Protein AF-A0A7D5E2F8-F1 (afdb_monomer_lite)

Foldseek 3Di:
DDDDD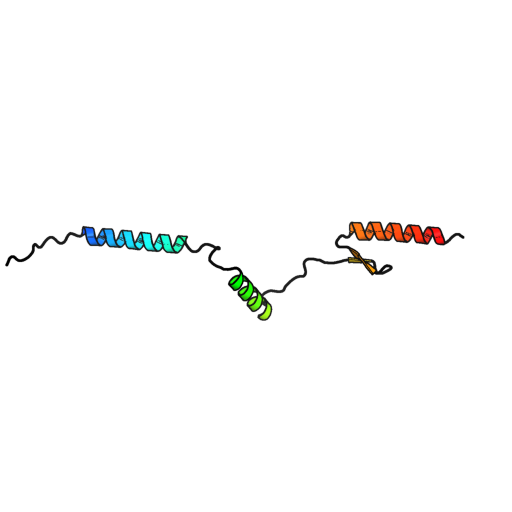DDDDCVVVVVVVVVVVVVVVVVVVPPDPPPQPPVNVVVVVVVCVVVVVDDDDPPQPWDAPVVVRDIDSDPVVSVVVVVVVVVVVVVVPPD

pLDDT: mean 76.31, std 15.05, range [45.16, 96.38]

Sequence (95 aa):
MTAPDRHADTSDDAECFEREQLARDADQARRRIDDLPESEARKLIADLLEDDTVVAVPTDRMLVHAPTNTVFEDVVQLAAYHQGWEAGRDDGVDA

Radius of gyration: 36.04 Å; chains: 1; bounding box: 66×45×109 Å

Structure (mmCIF, N/CA/C/O backbone):
data_AF-A0A7D5E2F8-F1
#
_entry.id   AF-A0A7D5E2F8-F1
#
loop_
_atom_site.group_PDB
_atom_site.id
_atom_site.type_symbol
_atom_site.label_atom_id
_atom_site.label_alt_id
_atom_site.label_comp_id
_atom_site.label_asym_id
_atom_site.label_entity_id
_atom_site.label_seq_id
_atom_site.pdbx_PDB_ins_code
_atom_site.Cartn_x
_atom_site.Cartn_y
_atom_site.Cartn_z
_atom_site.occupancy
_atom_site.B_iso_or_equiv
_atom_site.auth_seq_id
_atom_site.auth_comp_id
_atom_site.auth_asym_id
_atom_site.auth_atom_id
_atom_site.pdbx_PDB_model_num
ATOM 1 N N . MET A 1 1 ? -29.546 26.657 73.951 1.00 49.31 1 MET A N 1
ATOM 2 C CA . MET A 1 1 ? -30.252 26.140 72.760 1.00 49.31 1 MET A CA 1
ATOM 3 C C . MET A 1 1 ? -30.790 27.335 71.995 1.00 49.31 1 MET A C 1
ATOM 5 O O . MET A 1 1 ? -31.477 28.124 72.629 1.00 49.31 1 MET A O 1
ATOM 9 N N . THR A 1 2 ? -30.512 27.460 70.695 1.00 48.88 2 THR A N 1
ATOM 10 C CA . THR A 1 2 ? -31.234 28.389 69.802 1.00 48.88 2 THR A CA 1
ATOM 11 C C . THR A 1 2 ? -31.424 27.708 68.445 1.00 48.88 2 THR A C 1
ATOM 13 O O . THR A 1 2 ? -30.474 27.125 67.926 1.00 48.88 2 THR A O 1
ATOM 16 N N . ALA A 1 3 ? -32.659 27.712 67.937 1.00 52.81 3 ALA A N 1
ATOM 17 C CA . ALA A 1 3 ? -33.092 27.057 66.696 1.00 52.81 3 ALA A CA 1
ATOM 18 C C . ALA A 1 3 ? -32.902 27.969 65.454 1.00 52.81 3 ALA A C 1
ATOM 20 O O . ALA A 1 3 ? -32.781 29.180 65.644 1.00 52.81 3 ALA A O 1
ATOM 21 N N . PRO A 1 4 ? -32.862 27.422 64.215 1.00 56.50 4 PRO A N 1
ATOM 22 C CA . PRO A 1 4 ? -32.325 28.118 63.042 1.00 56.50 4 PRO A CA 1
ATOM 23 C C . PRO A 1 4 ? -33.377 28.834 62.169 1.00 56.50 4 PRO A C 1
ATOM 25 O O . PRO A 1 4 ? -34.570 28.531 62.228 1.00 56.50 4 PRO A O 1
ATOM 28 N N . ASP A 1 5 ? -32.890 29.795 61.374 1.00 58.50 5 ASP A N 1
ATOM 29 C CA . ASP A 1 5 ? -33.636 30.744 60.532 1.00 58.50 5 ASP A CA 1
ATOM 30 C C . ASP A 1 5 ? -34.023 30.178 59.141 1.00 58.50 5 ASP A C 1
ATOM 32 O O . ASP A 1 5 ? -33.376 29.271 58.622 1.00 58.50 5 ASP A O 1
ATOM 36 N N . ARG A 1 6 ? -35.124 30.696 58.569 1.00 55.94 6 ARG A N 1
ATOM 37 C CA . ARG A 1 6 ? -35.963 30.121 57.491 1.00 55.94 6 ARG A CA 1
ATOM 38 C C . ARG A 1 6 ? -35.538 30.495 56.062 1.00 55.94 6 ARG A C 1
ATOM 40 O O . ARG A 1 6 ? -36.114 29.966 55.111 1.00 55.94 6 ARG A O 1
ATOM 47 N N . HIS A 1 7 ? -34.573 31.381 55.871 1.00 57.06 7 HIS A N 1
ATOM 48 C CA . HIS A 1 7 ? -34.191 31.821 54.528 1.00 57.06 7 HIS A CA 1
ATOM 49 C C . HIS A 1 7 ? -33.089 30.930 53.946 1.00 57.06 7 HIS A C 1
ATOM 51 O O . HIS A 1 7 ? -31.923 31.307 53.903 1.00 57.06 7 HIS A O 1
ATOM 57 N N . ALA A 1 8 ? -33.485 29.725 53.522 1.00 56.62 8 ALA A N 1
ATOM 58 C CA . ALA A 1 8 ? -32.676 28.896 52.639 1.00 56.62 8 ALA A CA 1
ATOM 59 C C . ALA A 1 8 ? -32.529 29.617 51.292 1.00 56.62 8 ALA A C 1
ATOM 61 O O . ALA A 1 8 ? -33.510 29.894 50.599 1.00 56.62 8 ALA A O 1
ATOM 62 N N . ASP A 1 9 ? -31.289 29.980 51.007 1.00 56.47 9 ASP A N 1
ATOM 63 C CA . ASP A 1 9 ? -30.827 30.677 49.823 1.00 56.47 9 ASP A CA 1
ATOM 64 C C . ASP A 1 9 ? -30.950 29.766 48.590 1.00 56.47 9 ASP A C 1
ATOM 66 O O . ASP A 1 9 ? -30.275 28.746 48.496 1.00 56.47 9 ASP A O 1
ATOM 70 N N . THR A 1 10 ? -31.829 30.110 47.643 1.00 56.38 10 THR A N 1
ATOM 71 C CA . THR A 1 10 ? -32.005 29.368 46.379 1.00 56.38 10 THR A CA 1
ATOM 72 C C . THR A 1 10 ? -30.834 29.562 45.405 1.00 56.38 10 THR A C 1
ATOM 74 O O . THR A 1 10 ? -30.889 29.057 44.285 1.00 56.38 10 THR A O 1
ATOM 77 N N . SER A 1 11 ? -29.799 30.325 45.786 1.00 59.78 11 SER A N 1
ATO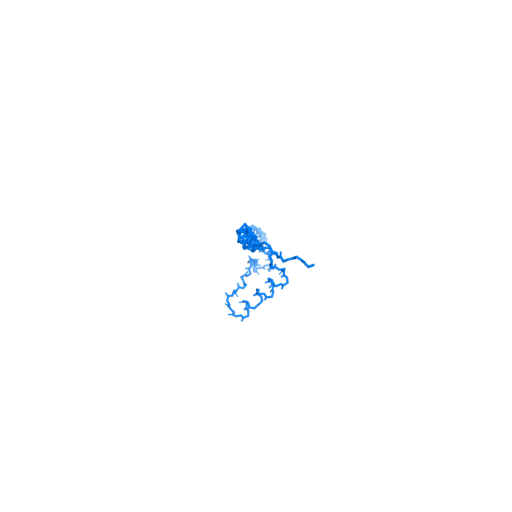M 78 C CA . SER A 1 11 ? -28.555 30.448 45.017 1.00 59.78 11 SER A CA 1
ATOM 79 C C . SER A 1 11 ? -27.820 29.108 44.898 1.00 59.78 11 SER A C 1
ATOM 81 O O . SER A 1 11 ? -27.277 28.808 43.836 1.00 59.78 11 SER A O 1
ATOM 83 N N . ASP A 1 12 ? -27.911 28.267 45.935 1.00 61.12 12 ASP A N 1
ATOM 84 C CA . ASP A 1 12 ? -27.238 26.965 46.005 1.00 61.12 12 ASP A CA 1
ATOM 85 C C . ASP A 1 12 ? -27.722 26.014 44.889 1.00 61.12 12 ASP A C 1
ATOM 87 O O . ASP A 1 12 ? -26.925 25.320 44.253 1.00 61.12 12 ASP A O 1
ATOM 91 N N . ASP A 1 13 ? -29.018 26.066 44.554 1.00 62.34 13 ASP A N 1
ATOM 92 C CA . ASP A 1 13 ? -29.606 25.251 43.482 1.00 62.34 13 ASP A CA 1
ATOM 93 C C . ASP A 1 13 ? -29.107 25.674 42.085 1.00 62.34 13 ASP A C 1
ATOM 95 O O . ASP A 1 13 ? -28.856 24.825 41.222 1.00 62.34 13 ASP A O 1
ATOM 99 N N . ALA A 1 14 ? -28.941 26.982 41.848 1.00 61.41 14 ALA A N 1
ATOM 100 C CA . ALA A 1 14 ? -28.490 27.513 40.561 1.00 61.41 14 ALA A CA 1
ATOM 101 C C . ALA A 1 14 ? -26.998 27.235 40.320 1.00 61.41 14 ALA A C 1
ATOM 103 O O . ALA A 1 14 ? -26.623 26.773 39.239 1.00 61.41 14 ALA A O 1
ATOM 104 N N . GLU A 1 15 ? -26.157 27.425 41.341 1.00 66.81 15 GLU A N 1
ATOM 105 C CA . GLU A 1 15 ? -24.727 27.113 41.254 1.00 66.81 15 GLU A CA 1
ATOM 106 C C . GLU A 1 15 ? -24.481 25.616 41.016 1.00 66.81 15 GLU A C 1
ATOM 108 O O . GLU A 1 15 ? -23.563 25.232 40.283 1.00 66.81 15 GLU A O 1
ATOM 113 N N . CYS A 1 16 ? -25.324 24.746 41.579 1.00 70.25 16 CYS A N 1
ATOM 114 C CA . CYS A 1 16 ? -25.209 23.309 41.360 1.00 70.25 16 CYS A CA 1
ATOM 115 C C . CYS A 1 16 ? -25.526 22.923 39.903 1.00 70.25 16 CYS A C 1
ATOM 117 O O . CYS A 1 16 ? -24.795 22.129 39.302 1.00 70.25 16 CYS A O 1
ATOM 119 N N . PHE A 1 17 ? -26.559 23.527 39.305 1.00 70.50 17 PHE A N 1
ATOM 120 C CA . PHE A 1 17 ? -26.941 23.274 37.913 1.00 70.50 17 PHE A CA 1
ATOM 121 C C . PHE A 1 17 ? -25.877 23.744 36.911 1.00 70.50 17 PHE A C 1
ATOM 123 O O . PHE A 1 17 ? -25.522 23.002 35.993 1.00 70.50 17 PHE A O 1
ATOM 130 N N . GLU A 1 18 ? -25.321 24.944 37.093 1.00 73.56 18 GLU A N 1
ATOM 131 C CA . GLU A 1 18 ? -24.251 25.461 36.228 1.00 73.56 18 GLU A CA 1
ATOM 132 C C . GLU A 1 18 ? -22.992 24.587 36.303 1.00 73.56 18 GLU A C 1
ATOM 134 O O . GLU A 1 18 ? -22.374 24.277 35.279 1.00 73.56 18 GLU A O 1
ATOM 139 N N . ARG A 1 19 ? -22.655 24.096 37.502 1.00 76.94 19 ARG A N 1
ATOM 140 C CA . ARG A 1 19 ? -21.519 23.193 37.709 1.00 76.94 19 ARG A CA 1
ATOM 141 C C . ARG A 1 19 ? -21.709 21.837 37.029 1.00 76.94 19 ARG A C 1
ATOM 143 O O . ARG A 1 19 ? -20.760 21.313 36.447 1.00 76.94 19 ARG A O 1
ATOM 150 N N . GLU A 1 20 ? -22.916 21.278 37.070 1.00 71.81 20 GLU A N 1
ATOM 151 C CA . GLU A 1 20 ? -23.247 20.021 36.386 1.00 71.81 20 GLU A CA 1
ATOM 152 C C . GLU A 1 20 ? -23.153 20.170 34.858 1.00 71.81 20 GLU A C 1
ATOM 154 O O . GLU A 1 20 ? -22.621 19.297 34.169 1.00 71.81 20 GLU A O 1
ATOM 159 N N . GLN A 1 21 ? -23.617 21.295 34.311 1.00 76.00 21 GLN A N 1
ATOM 160 C CA . GLN A 1 21 ? -23.551 21.555 32.873 1.00 76.00 21 GLN A CA 1
ATOM 161 C C . GLN A 1 21 ? -22.104 21.719 32.384 1.00 76.00 21 GLN A C 1
ATOM 163 O O . GLN A 1 21 ? -21.731 21.115 31.379 1.00 76.00 21 GLN A O 1
ATOM 168 N N . LEU A 1 22 ? -21.255 22.427 33.135 1.00 72.69 22 LEU A N 1
ATOM 169 C CA . LEU A 1 22 ? -19.824 22.542 32.827 1.00 72.69 22 LEU A CA 1
ATOM 170 C C . LEU A 1 22 ? -19.091 21.193 32.891 1.00 72.69 22 LEU A C 1
ATOM 172 O O . LEU A 1 22 ? -18.194 20.945 32.085 1.00 72.69 22 LEU A O 1
ATOM 176 N N . ALA A 1 23 ? -19.476 20.308 33.817 1.00 70.81 23 ALA A N 1
ATOM 177 C CA . ALA A 1 23 ? -18.923 18.957 33.890 1.00 70.81 23 ALA A CA 1
ATOM 178 C C . ALA A 1 23 ? -19.286 18.128 32.646 1.00 70.81 23 ALA A C 1
ATOM 180 O O . ALA A 1 23 ? -18.422 17.478 32.058 1.00 70.81 23 ALA A O 1
ATOM 181 N N . ARG A 1 24 ? -20.542 18.211 32.189 1.00 65.50 24 ARG A N 1
ATOM 182 C CA . ARG A 1 24 ? -21.010 17.511 30.981 1.00 65.50 24 ARG A CA 1
ATOM 183 C C . ARG A 1 24 ? -20.300 17.981 29.716 1.00 65.50 24 ARG A C 1
ATOM 185 O O . ARG A 1 24 ? -19.879 17.143 28.917 1.00 65.50 24 ARG A O 1
ATOM 192 N N . ASP A 1 25 ? -20.138 19.288 29.542 1.00 64.88 25 ASP A N 1
ATOM 193 C CA . ASP A 1 25 ? -19.459 19.847 28.368 1.00 64.88 25 ASP A CA 1
ATOM 194 C C . ASP A 1 25 ? -17.962 19.490 28.360 1.00 64.88 25 ASP A C 1
ATOM 196 O O . ASP A 1 25 ? -17.405 19.137 27.315 1.00 64.88 25 ASP A O 1
ATOM 200 N N . ALA A 1 26 ? -17.314 19.489 29.532 1.00 61.50 26 ALA A N 1
ATOM 201 C CA . ALA A 1 26 ? -15.927 19.051 29.678 1.00 61.50 26 ALA A CA 1
ATOM 202 C C . ALA A 1 26 ? -15.734 17.564 29.328 1.00 61.50 26 ALA A C 1
ATOM 204 O O . ALA A 1 26 ? -14.725 17.209 28.713 1.00 61.50 26 ALA A O 1
ATOM 205 N N . ASP A 1 27 ? -16.689 16.700 29.670 1.00 60.59 27 ASP A N 1
ATOM 206 C CA . ASP A 1 27 ? -16.631 15.273 29.340 1.00 60.59 27 ASP A CA 1
ATOM 207 C C . ASP A 1 27 ? -16.910 14.996 27.853 1.00 60.59 27 ASP A C 1
ATOM 209 O O . ASP A 1 27 ? -16.317 14.086 27.269 1.00 60.59 27 ASP A O 1
ATOM 213 N N . GLN A 1 28 ? -17.750 15.798 27.189 1.00 60.69 28 GLN A N 1
ATOM 214 C CA . GLN A 1 28 ? -18.002 15.654 25.749 1.00 60.69 28 GLN A CA 1
ATOM 215 C C . GLN A 1 28 ? -16.826 16.135 24.888 1.00 60.69 28 GLN A C 1
ATOM 217 O O . GLN A 1 28 ? -16.489 15.480 23.902 1.00 60.69 28 GLN A O 1
ATOM 222 N N . ALA A 1 29 ? -16.143 17.214 25.281 1.00 59.91 29 ALA A N 1
ATOM 223 C CA . ALA A 1 29 ? -14.960 17.720 24.577 1.00 59.91 29 ALA A CA 1
ATOM 224 C C . ALA A 1 29 ? -13.709 16.825 24.733 1.00 59.91 29 ALA A C 1
ATOM 226 O O . ALA A 1 29 ? -12.736 16.979 23.991 1.00 59.91 29 ALA A O 1
ATOM 227 N N . ARG A 1 30 ? -13.713 15.891 25.696 1.00 57.72 30 ARG A N 1
ATOM 228 C CA . ARG A 1 30 ? -12.584 14.996 25.999 1.00 57.72 30 ARG A CA 1
ATOM 229 C C . ARG A 1 30 ? -12.515 13.724 25.167 1.00 57.72 30 ARG A C 1
ATOM 231 O O . ARG A 1 30 ? -11.458 13.110 25.197 1.00 57.72 30 ARG A O 1
ATOM 238 N N . ARG A 1 31 ? -13.547 13.360 24.393 1.00 57.06 31 ARG A N 1
ATOM 239 C CA . ARG A 1 31 ? -13.452 12.247 23.427 1.00 57.06 31 ARG A CA 1
ATOM 240 C C . ARG A 1 31 ? -12.581 12.660 22.246 1.00 57.06 31 ARG A C 1
ATOM 242 O O . ARG A 1 31 ? -13.075 13.015 21.175 1.00 57.06 31 ARG A O 1
ATOM 249 N N . ARG A 1 32 ? -11.273 12.688 22.467 1.00 57.50 32 ARG A N 1
ATOM 250 C CA . ARG A 1 32 ? -10.283 12.925 21.429 1.00 57.50 32 ARG A CA 1
ATOM 251 C C . ARG A 1 32 ? -9.922 11.584 20.812 1.00 57.50 32 ARG A C 1
ATOM 253 O O . ARG A 1 32 ? -9.891 10.558 21.474 1.00 57.50 32 ARG A O 1
ATOM 260 N N . ILE A 1 33 ? -9.611 11.623 19.527 1.00 54.91 33 ILE A N 1
ATOM 261 C CA . ILE A 1 33 ? -9.115 10.490 18.734 1.00 54.91 33 ILE A CA 1
ATOM 262 C C . ILE A 1 33 ? -7.824 9.872 19.353 1.00 54.91 33 ILE A C 1
ATOM 264 O O . ILE A 1 33 ? -7.411 8.790 18.960 1.00 54.91 33 ILE A O 1
ATOM 268 N N . ASP A 1 34 ? -7.238 10.529 20.363 1.00 60.03 34 ASP A N 1
ATOM 269 C CA . ASP A 1 34 ? -6.114 10.093 21.207 1.00 60.03 34 ASP A CA 1
ATOM 270 C C . ASP A 1 34 ? -6.407 8.926 22.175 1.00 60.03 34 ASP A C 1
ATOM 272 O O . ASP A 1 34 ? -5.466 8.300 22.652 1.00 60.03 34 ASP A O 1
ATOM 276 N N . ASP A 1 35 ? -7.668 8.620 22.499 1.00 67.00 35 ASP A N 1
ATOM 277 C CA . ASP A 1 35 ? -7.987 7.610 23.530 1.00 67.00 35 ASP A CA 1
ATOM 278 C C . ASP A 1 35 ? -7.828 6.151 23.064 1.00 67.00 35 ASP A C 1
ATOM 280 O O . ASP A 1 35 ? -8.066 5.234 23.849 1.00 67.00 35 ASP A O 1
ATOM 284 N N . LEU A 1 36 ? -7.429 5.902 21.811 1.00 77.62 36 LEU A N 1
ATOM 285 C CA . LEU A 1 36 ? -7.174 4.544 21.329 1.00 77.62 36 LEU A CA 1
ATOM 286 C C . LEU A 1 36 ? -5.666 4.245 21.357 1.00 77.62 36 LEU A C 1
ATOM 288 O O . LEU A 1 36 ? -4.948 4.657 20.440 1.00 77.62 36 LEU A O 1
ATOM 292 N N . PRO A 1 37 ? -5.156 3.517 22.369 1.00 82.50 37 PRO A N 1
ATOM 293 C CA . PRO A 1 37 ? -3.751 3.141 22.401 1.00 82.50 37 PRO A CA 1
ATOM 294 C C . PRO A 1 37 ? -3.423 2.225 21.217 1.00 82.50 37 PRO A C 1
ATOM 296 O O . PRO A 1 37 ? -4.245 1.410 20.795 1.00 82.50 37 PRO A O 1
ATOM 299 N N . GLU A 1 38 ? -2.188 2.304 20.716 1.00 79.81 38 GLU A N 1
ATOM 300 C CA . GLU A 1 38 ? -1.721 1.520 19.561 1.00 79.81 38 GLU A CA 1
ATOM 301 C C . GLU A 1 38 ? -2.025 0.016 19.701 1.00 79.81 38 GLU A C 1
ATOM 303 O O . GLU A 1 38 ? -2.431 -0.640 18.742 1.00 79.81 38 GLU A O 1
ATOM 308 N N . SER A 1 39 ? -1.902 -0.521 20.917 1.00 84.81 39 SER A N 1
ATOM 309 C CA . SER A 1 39 ? -2.217 -1.916 21.234 1.00 84.81 39 SER A CA 1
ATOM 310 C C . SER A 1 39 ? -3.683 -2.279 20.980 1.00 84.81 39 SER A C 1
ATOM 312 O O . SER A 1 39 ? -3.968 -3.364 20.472 1.00 84.81 39 SER A O 1
ATOM 314 N N . GLU A 1 40 ? -4.617 -1.388 21.315 1.00 87.06 40 GLU A N 1
ATOM 315 C CA . GLU A 1 40 ? -6.047 -1.601 21.074 1.00 87.06 40 GLU A CA 1
ATOM 316 C C . GLU A 1 40 ? -6.400 -1.390 19.605 1.00 87.06 40 GLU A C 1
ATOM 318 O O . GLU A 1 40 ? -7.138 -2.196 19.042 1.00 87.06 40 GLU A O 1
ATOM 323 N N . ALA A 1 41 ? -5.802 -0.391 18.950 1.00 86.56 41 ALA A N 1
ATOM 324 C CA . ALA A 1 41 ? -5.942 -0.198 17.509 1.00 86.56 41 ALA A CA 1
ATOM 325 C C . ALA A 1 41 ? -5.485 -1.440 16.732 1.00 86.56 41 ALA A C 1
ATOM 327 O O . ALA A 1 41 ? -6.176 -1.910 15.830 1.00 86.56 41 ALA A O 1
ATOM 328 N N . ARG A 1 42 ? -4.348 -2.029 17.114 1.00 86.81 42 ARG A N 1
ATOM 329 C CA . ARG A 1 42 ? -3.815 -3.232 16.469 1.00 86.81 42 ARG A CA 1
ATOM 330 C C . ARG A 1 42 ? -4.711 -4.449 16.670 1.00 86.81 42 ARG A C 1
ATOM 332 O O . ARG A 1 42 ? -4.878 -5.225 15.733 1.00 86.81 42 ARG A O 1
ATOM 339 N N . LYS A 1 43 ? -5.282 -4.611 17.866 1.00 91.31 43 LYS A N 1
ATOM 340 C CA . LYS A 1 43 ? -6.237 -5.687 18.148 1.00 91.31 43 LYS A CA 1
ATOM 341 C C . LYS A 1 43 ? -7.518 -5.519 17.330 1.00 91.31 43 LYS A C 1
ATOM 343 O O . LYS A 1 43 ? -7.942 -6.467 16.689 1.00 91.31 43 LYS A O 1
ATOM 348 N N . LEU A 1 44 ? -8.060 -4.303 17.273 1.00 91.81 44 LEU A N 1
ATOM 349 C CA . LEU A 1 44 ? -9.235 -3.986 16.463 1.00 91.81 44 LEU A CA 1
ATOM 350 C C . LEU A 1 44 ? -9.010 -4.309 14.980 1.00 91.81 44 LEU A C 1
ATOM 352 O O . LEU A 1 44 ? -9.853 -4.939 14.358 1.00 91.81 44 LEU A O 1
ATOM 356 N N . ILE A 1 45 ? -7.868 -3.916 14.408 1.00 89.94 45 ILE A N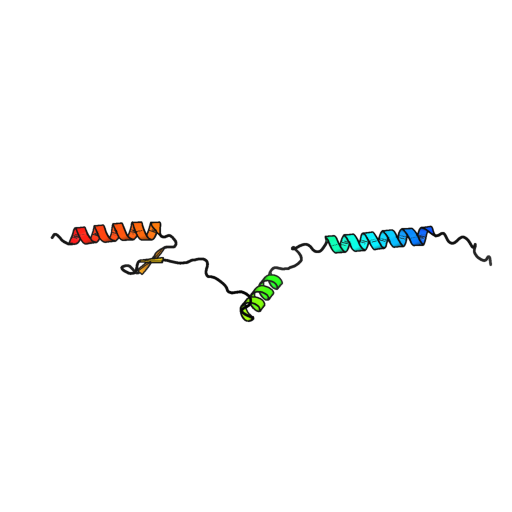 1
ATOM 357 C CA . ILE A 1 45 ? -7.541 -4.243 13.011 1.00 89.94 45 ILE A CA 1
ATOM 358 C C . ILE A 1 45 ? -7.425 -5.760 12.795 1.00 89.94 45 ILE A C 1
ATOM 360 O O . ILE A 1 45 ? -7.824 -6.238 11.737 1.00 89.94 45 ILE A O 1
ATOM 364 N N . ALA A 1 46 ? -6.911 -6.517 13.771 1.00 88.69 46 ALA A N 1
ATOM 365 C CA . ALA A 1 46 ? -6.851 -7.976 13.692 1.00 88.69 46 ALA A CA 1
ATOM 366 C C . ALA A 1 46 ? -8.256 -8.597 13.679 1.00 88.69 46 ALA A C 1
ATOM 368 O O . ALA A 1 46 ? -8.563 -9.348 12.759 1.00 88.69 46 ALA A O 1
ATOM 369 N N . ASP A 1 47 ? -9.121 -8.194 14.613 1.00 93.94 47 ASP A N 1
ATOM 370 C CA . ASP A 1 47 ? -10.508 -8.668 14.684 1.00 93.94 47 ASP A CA 1
ATOM 371 C C . ASP A 1 47 ? -11.268 -8.350 13.376 1.00 93.94 47 ASP A C 1
ATOM 373 O O . ASP A 1 47 ? -12.014 -9.176 12.856 1.00 93.94 47 ASP A O 1
ATOM 377 N N . LEU A 1 48 ? -11.037 -7.167 12.791 1.00 93.31 48 LEU A N 1
ATOM 378 C CA . LEU A 1 48 ? -11.643 -6.762 11.518 1.00 93.31 48 LEU A CA 1
ATOM 379 C C . LEU A 1 48 ? -11.125 -7.563 10.312 1.00 93.31 48 LEU A C 1
ATOM 381 O O . LEU A 1 48 ? -11.871 -7.743 9.350 1.00 93.31 48 LEU A O 1
ATOM 385 N N . LEU A 1 49 ? -9.856 -7.990 10.325 1.00 90.56 49 LEU A N 1
ATOM 386 C CA . LEU A 1 49 ? -9.289 -8.870 9.296 1.00 90.56 49 LEU A CA 1
ATOM 387 C C . LEU A 1 49 ? -9.860 -10.289 9.421 1.00 90.56 49 LEU A C 1
ATOM 389 O O . LEU A 1 49 ? -10.119 -10.926 8.406 1.00 90.56 49 LEU A O 1
ATOM 393 N N . GLU A 1 50 ? -10.052 -10.782 10.649 1.00 90.88 50 GLU A N 1
ATOM 394 C CA . GLU A 1 50 ? -10.619 -12.111 10.927 1.00 90.88 50 GLU A CA 1
ATOM 395 C C . GLU A 1 50 ? -12.101 -12.214 10.557 1.00 90.88 50 GLU A C 1
ATOM 397 O O . GLU A 1 50 ? -12.556 -13.272 10.129 1.00 90.88 50 GLU A O 1
ATOM 402 N N . ASP A 1 51 ? -12.843 -11.118 10.694 1.00 94.31 51 ASP A N 1
ATOM 403 C CA . ASP A 1 51 ? -14.245 -11.020 10.280 1.00 94.31 51 ASP A CA 1
ATOM 404 C C . ASP A 1 51 ? -14.406 -10.775 8.764 1.00 94.31 51 ASP A C 1
ATOM 406 O O . ASP A 1 51 ? -15.516 -10.550 8.287 1.00 94.31 51 ASP A O 1
ATOM 410 N N . ASP A 1 52 ? -13.307 -10.757 7.993 1.00 85.75 52 ASP A N 1
ATOM 411 C CA . ASP A 1 52 ? -13.268 -10.362 6.573 1.00 85.75 52 ASP A CA 1
ATOM 412 C C . ASP A 1 52 ? -13.856 -8.952 6.303 1.00 85.75 52 ASP A C 1
ATOM 414 O O . ASP A 1 52 ? -14.080 -8.552 5.156 1.00 85.75 52 ASP A O 1
ATOM 418 N N . THR A 1 53 ? -14.073 -8.151 7.354 1.00 91.19 53 THR A N 1
ATOM 419 C CA . THR A 1 53 ? -14.598 -6.782 7.266 1.00 91.19 53 THR A CA 1
ATOM 420 C C . THR A 1 53 ? -13.570 -5.833 6.640 1.00 91.19 53 THR A C 1
ATOM 422 O O . THR A 1 53 ? -13.937 -4.881 5.944 1.00 91.19 53 THR A O 1
ATOM 425 N N . VAL A 1 54 ? -12.273 -6.086 6.837 1.00 85.25 54 VAL A N 1
ATOM 426 C CA . VAL A 1 54 ? -11.188 -5.400 6.121 1.00 85.25 54 VAL A CA 1
ATOM 427 C C . VAL A 1 54 ? -10.280 -6.420 5.446 1.00 85.25 54 VAL A C 1
ATOM 429 O O . VAL A 1 54 ? -10.033 -7.495 5.975 1.00 85.25 54 VAL A O 1
ATOM 432 N N . VAL A 1 55 ? -9.735 -6.064 4.282 1.00 83.88 55 VAL A N 1
ATOM 433 C CA . VAL A 1 55 ? -8.759 -6.890 3.560 1.00 83.88 55 VAL A CA 1
ATOM 434 C C . VAL A 1 55 ? -7.467 -6.103 3.426 1.00 83.88 55 VAL A C 1
ATOM 436 O O . VAL A 1 55 ? -7.458 -4.983 2.910 1.00 83.88 55 VAL A O 1
ATOM 439 N N . ALA A 1 56 ? -6.360 -6.693 3.875 1.00 77.50 56 ALA A N 1
ATOM 440 C CA . ALA A 1 56 ? -5.038 -6.128 3.654 1.00 77.50 56 ALA A CA 1
ATOM 441 C C . ALA A 1 56 ? -4.699 -6.189 2.157 1.00 77.50 56 ALA A C 1
ATOM 443 O O . ALA A 1 56 ? -4.545 -7.267 1.583 1.00 77.50 56 ALA A O 1
ATOM 444 N N . VAL A 1 57 ? -4.574 -5.025 1.520 1.00 76.94 57 VAL A N 1
ATOM 445 C CA . VAL A 1 57 ? -4.095 -4.924 0.139 1.00 76.94 57 VAL A CA 1
ATOM 446 C C . VAL A 1 57 ? -2.579 -4.714 0.181 1.00 76.94 57 VAL A C 1
ATOM 448 O O . VAL A 1 57 ? -2.135 -3.740 0.788 1.00 76.94 57 VAL A O 1
ATOM 451 N N . PRO A 1 58 ? -1.765 -5.591 -0.433 1.00 69.00 58 PRO A N 1
ATOM 452 C CA . PRO A 1 58 ? -0.327 -5.370 -0.516 1.00 69.00 58 PRO A CA 1
ATOM 453 C C . PRO A 1 58 ? -0.047 -4.116 -1.354 1.00 69.00 58 PRO A C 1
ATOM 455 O O . PRO A 1 58 ? -0.411 -4.048 -2.529 1.00 69.00 58 PRO A O 1
ATOM 458 N N . THR A 1 59 ? 0.581 -3.120 -0.730 1.00 64.31 59 THR A N 1
ATOM 459 C CA . THR A 1 59 ? 0.899 -1.820 -1.341 1.00 64.31 59 THR A CA 1
ATOM 460 C C . THR A 1 59 ? 1.983 -1.928 -2.419 1.00 64.31 59 THR A C 1
ATOM 462 O O . THR A 1 59 ? 1.9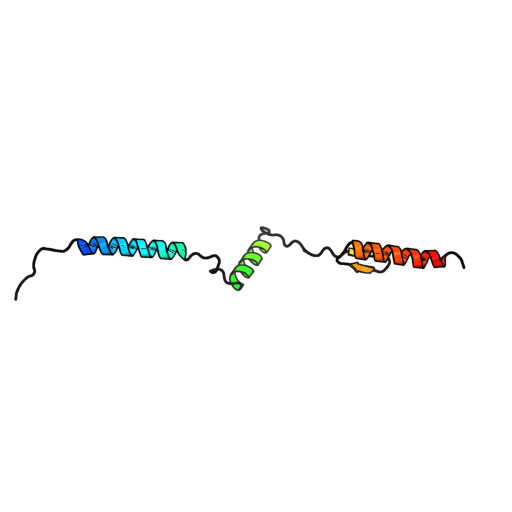62 -1.163 -3.380 1.00 64.31 59 THR A O 1
ATOM 465 N N . ASP A 1 60 ? 2.876 -2.916 -2.319 1.00 66.50 60 ASP A N 1
ATOM 466 C CA . ASP A 1 60 ? 4.021 -3.069 -3.217 1.00 66.50 60 ASP A CA 1
ATOM 467 C C . ASP A 1 60 ? 3.785 -4.146 -4.278 1.00 66.50 60 ASP A C 1
ATOM 469 O O . ASP A 1 60 ? 3.972 -5.347 -4.063 1.00 66.50 60 ASP A O 1
ATOM 473 N N . ARG A 1 61 ? 3.361 -3.710 -5.467 1.00 68.75 61 ARG A N 1
ATOM 474 C CA . ARG A 1 61 ? 3.380 -4.558 -6.662 1.00 68.75 61 ARG A CA 1
ATOM 475 C C . ARG A 1 61 ? 4.795 -4.587 -7.224 1.00 68.75 61 ARG A C 1
ATOM 477 O O . ARG A 1 61 ? 5.138 -3.801 -8.099 1.00 68.75 61 ARG A O 1
ATOM 484 N N . MET A 1 62 ? 5.589 -5.531 -6.736 1.00 79.81 62 MET A N 1
ATOM 485 C CA . MET A 1 62 ? 6.903 -5.827 -7.295 1.00 79.81 62 MET A CA 1
ATOM 486 C C . MET A 1 62 ? 6.771 -6.397 -8.718 1.00 79.81 62 MET A C 1
ATOM 488 O O . MET A 1 62 ? 5.999 -7.327 -8.966 1.00 79.81 62 MET A O 1
ATOM 492 N N . LEU A 1 63 ? 7.539 -5.855 -9.656 1.00 86.75 63 LEU A N 1
ATOM 493 C CA . LEU A 1 63 ? 7.612 -6.284 -11.049 1.00 86.75 63 LEU A CA 1
ATOM 494 C C . LEU A 1 63 ? 8.831 -7.182 -11.241 1.00 86.75 63 LEU A C 1
ATOM 496 O O . LEU A 1 63 ? 9.923 -6.844 -10.799 1.00 86.75 63 LEU A O 1
ATOM 500 N N . VAL A 1 64 ? 8.677 -8.310 -11.931 1.00 89.69 64 VAL A N 1
ATOM 501 C CA . VAL A 1 64 ? 9.787 -9.241 -12.178 1.00 89.69 64 VAL A CA 1
ATOM 502 C C . VAL A 1 64 ? 10.124 -9.257 -13.662 1.00 89.69 64 VAL A C 1
ATOM 504 O O . VAL A 1 64 ? 9.278 -9.573 -14.499 1.00 89.69 64 VAL A O 1
ATOM 507 N N . HIS A 1 65 ? 11.378 -8.966 -13.998 1.00 94.25 65 HIS A N 1
ATOM 508 C CA . HIS A 1 65 ? 11.917 -9.199 -15.330 1.00 94.25 65 HIS A CA 1
ATOM 509 C C . HIS A 1 65 ? 12.113 -10.702 -15.532 1.00 94.25 65 HIS A C 1
ATOM 511 O O . HIS A 1 65 ? 13.146 -11.254 -15.157 1.00 94.25 65 HIS A O 1
ATOM 517 N N . ALA A 1 66 ? 11.120 -11.378 -16.112 1.00 91.69 66 ALA A N 1
ATOM 518 C CA . ALA A 1 66 ? 11.114 -12.834 -16.274 1.00 91.69 66 ALA A CA 1
ATOM 519 C C . ALA A 1 66 ? 12.405 -13.432 -16.884 1.00 91.69 66 ALA A C 1
ATOM 521 O O . ALA A 1 66 ? 12.852 -14.462 -16.380 1.00 91.69 66 ALA A O 1
ATOM 522 N N . PRO A 1 67 ? 13.062 -12.811 -17.890 1.00 92.25 67 PRO A N 1
ATOM 523 C CA . PRO A 1 67 ? 14.289 -13.366 -18.470 1.00 92.25 67 PRO A CA 1
ATOM 524 C C . PRO A 1 67 ? 15.484 -13.435 -17.510 1.00 92.25 67 PRO A C 1
ATOM 526 O O . PRO A 1 67 ? 16.333 -14.311 -17.653 1.00 92.25 67 PRO A O 1
ATOM 529 N N . THR A 1 68 ? 15.578 -12.510 -16.552 1.00 90.62 68 THR A N 1
ATOM 530 C CA . THR A 1 68 ? 16.715 -12.415 -15.612 1.00 90.62 68 THR A CA 1
ATOM 531 C C . THR A 1 68 ? 16.304 -12.620 -14.156 1.00 90.62 68 THR A C 1
ATOM 533 O O . THR A 1 68 ? 17.149 -12.584 -13.265 1.00 90.62 68 THR A O 1
ATOM 536 N N . ASN A 1 69 ? 15.009 -12.824 -13.910 1.00 91.69 69 ASN A N 1
ATOM 537 C CA . ASN A 1 69 ? 14.375 -12.904 -12.599 1.00 91.69 69 ASN A CA 1
ATOM 538 C C . ASN A 1 69 ? 14.706 -11.715 -11.669 1.00 91.69 69 ASN A C 1
ATOM 540 O O . ASN A 1 69 ? 14.751 -11.858 -10.449 1.00 91.69 69 ASN A O 1
ATOM 544 N N . THR A 1 70 ? 14.982 -10.540 -12.242 1.00 91.19 70 THR A N 1
ATOM 545 C CA . THR A 1 70 ? 15.316 -9.322 -11.489 1.00 91.19 70 THR A CA 1
ATOM 546 C C . THR A 1 70 ? 14.041 -8.592 -11.085 1.00 91.19 70 THR A C 1
ATOM 548 O O . THR A 1 70 ? 13.134 -8.458 -11.903 1.00 91.19 70 THR A O 1
ATOM 551 N N . VAL A 1 71 ? 13.963 -8.128 -9.837 1.00 91.56 71 VAL A N 1
ATOM 552 C CA . VAL A 1 71 ? 12.769 -7.480 -9.280 1.00 91.56 71 VAL A CA 1
ATOM 553 C C . VAL A 1 71 ? 12.916 -5.960 -9.300 1.00 91.56 71 VAL A C 1
ATOM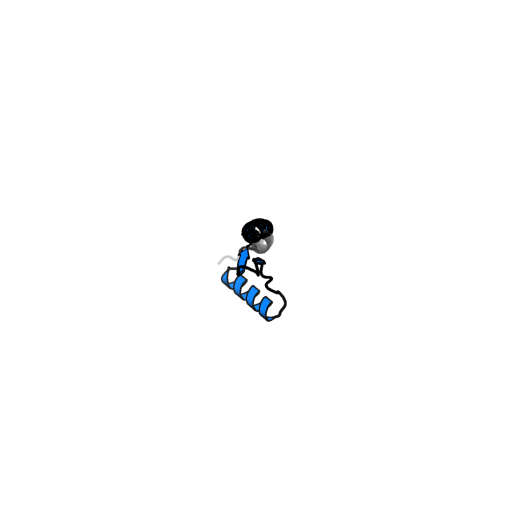 555 O O . VAL A 1 71 ? 13.997 -5.440 -9.036 1.00 91.56 71 VAL A O 1
ATOM 558 N N . PHE A 1 72 ? 11.826 -5.264 -9.595 1.00 88.25 72 PHE A N 1
ATOM 559 C CA . PHE A 1 72 ? 11.743 -3.815 -9.696 1.00 88.25 72 PHE A CA 1
ATOM 560 C C . PHE A 1 72 ? 10.489 -3.314 -8.985 1.00 88.25 72 PHE A C 1
ATOM 562 O O . PHE A 1 72 ? 9.417 -3.897 -9.117 1.00 88.25 72 PHE A O 1
ATOM 569 N N . GLU A 1 73 ? 10.620 -2.211 -8.261 1.00 88.56 73 GLU A N 1
ATOM 570 C CA . GLU A 1 73 ? 9.496 -1.501 -7.631 1.00 88.56 73 GLU A CA 1
ATOM 571 C C . GLU A 1 73 ? 8.899 -0.449 -8.588 1.00 88.56 73 GLU A C 1
ATOM 573 O O . GLU A 1 73 ? 7.805 0.062 -8.364 1.00 88.56 73 GLU A O 1
ATOM 578 N N . ASP A 1 74 ? 9.601 -0.162 -9.693 1.00 87.38 74 ASP A N 1
ATOM 579 C CA . ASP A 1 74 ? 9.253 0.869 -10.666 1.00 87.38 74 ASP A CA 1
ATOM 580 C C . ASP A 1 74 ? 9.248 0.335 -12.112 1.00 87.38 74 ASP A C 1
ATOM 582 O O . ASP A 1 74 ? 10.156 -0.371 -12.566 1.00 87.38 74 ASP A O 1
ATOM 586 N N . VAL A 1 75 ? 8.203 0.697 -12.861 1.00 86.88 75 VAL A N 1
ATOM 587 C CA . VAL A 1 75 ? 7.987 0.242 -14.243 1.00 86.88 75 VAL A CA 1
ATOM 588 C C . VAL A 1 75 ? 8.986 0.842 -15.235 1.00 86.88 75 VAL A C 1
ATOM 590 O O . VAL A 1 75 ? 9.373 0.175 -16.194 1.00 86.88 75 VAL A O 1
ATOM 593 N N . VAL A 1 76 ? 9.436 2.078 -15.010 1.00 92.75 76 VAL A N 1
ATOM 594 C CA . VAL A 1 76 ? 10.423 2.756 -15.859 1.00 92.75 76 VAL A CA 1
ATOM 595 C C . VAL A 1 76 ? 11.781 2.090 -15.688 1.00 92.75 76 VAL A C 1
ATOM 597 O O . VAL A 1 76 ? 12.476 1.857 -16.677 1.00 92.75 76 VAL A O 1
ATOM 600 N N . GLN A 1 77 ? 12.135 1.712 -14.459 1.00 93.00 77 GLN A N 1
ATOM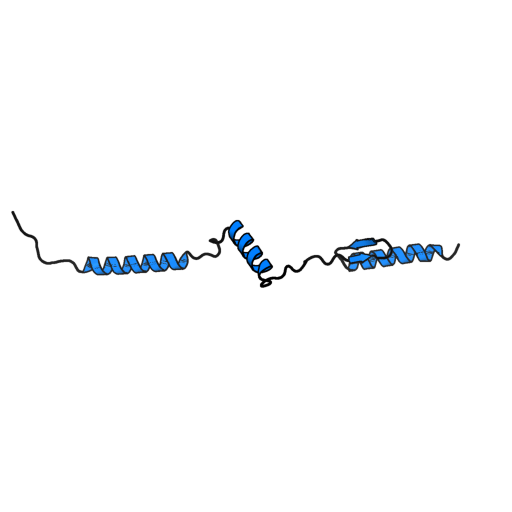 601 C CA . GLN A 1 77 ? 13.374 0.987 -14.187 1.00 93.00 77 GLN A CA 1
ATOM 602 C C . GLN A 1 77 ? 13.390 -0.393 -14.861 1.00 93.00 77 GLN A C 1
ATOM 604 O O . GLN A 1 77 ? 14.388 -0.747 -15.491 1.00 93.00 77 GLN A O 1
ATOM 609 N N . LEU A 1 78 ? 12.281 -1.141 -14.799 1.00 95.12 78 LEU A N 1
ATOM 610 C CA . LEU A 1 78 ? 12.140 -2.405 -15.529 1.00 95.12 78 LEU A CA 1
ATOM 611 C C . LEU A 1 78 ? 12.257 -2.200 -17.050 1.00 95.12 78 LEU A C 1
ATOM 613 O O . LEU A 1 78 ? 12.958 -2.959 -17.717 1.00 95.12 78 LEU A O 1
ATOM 617 N N . ALA A 1 79 ? 11.602 -1.178 -17.604 1.00 94.12 79 ALA A N 1
ATOM 618 C CA . ALA A 1 79 ? 11.623 -0.904 -19.041 1.00 94.12 79 ALA A CA 1
ATOM 619 C C . ALA A 1 79 ? 13.026 -0.528 -19.545 1.00 94.12 79 ALA A C 1
ATOM 621 O O . ALA A 1 79 ? 13.491 -1.082 -20.540 1.00 94.12 79 ALA A O 1
ATOM 622 N N . ALA A 1 80 ? 13.727 0.361 -18.834 1.00 96.38 80 ALA A N 1
ATOM 623 C CA . ALA A 1 80 ? 15.098 0.741 -19.169 1.00 96.38 80 ALA A CA 1
ATOM 624 C C . ALA A 1 80 ? 16.057 -0.457 -19.077 1.00 96.38 80 ALA A C 1
ATOM 626 O O . ALA A 1 80 ? 16.916 -0.640 -19.941 1.00 96.38 80 ALA A O 1
ATOM 627 N N . TYR A 1 81 ? 15.884 -1.304 -18.057 1.00 95.75 81 TYR A N 1
ATOM 628 C CA . TYR A 1 81 ? 16.658 -2.533 -17.911 1.00 95.75 81 TYR A CA 1
ATOM 629 C C . TYR A 1 81 ? 16.420 -3.504 -19.074 1.00 95.75 81 TYR A C 1
ATOM 631 O O . TYR A 1 81 ? 17.382 -4.028 -19.635 1.00 95.75 81 TYR A O 1
ATOM 639 N N . HIS A 1 82 ? 15.160 -3.719 -19.465 1.00 96.06 82 HIS A N 1
ATOM 640 C CA . HIS A 1 82 ? 14.810 -4.604 -20.575 1.00 96.06 82 HIS A CA 1
ATOM 641 C C . HIS A 1 82 ? 15.434 -4.136 -21.896 1.00 96.06 82 HIS A C 1
ATOM 643 O O . HIS A 1 82 ? 16.073 -4.931 -22.576 1.00 96.06 82 HIS A O 1
ATOM 649 N N . GLN A 1 83 ? 15.355 -2.838 -22.203 1.00 94.81 83 GLN A N 1
ATOM 650 C CA . GLN A 1 83 ? 15.956 -2.266 -23.414 1.00 94.81 83 GLN A CA 1
ATOM 651 C C . GLN A 1 83 ? 17.476 -2.463 -23.469 1.00 94.81 83 GLN A C 1
ATOM 653 O O . GLN A 1 83 ? 18.019 -2.827 -24.511 1.00 94.81 83 GLN A O 1
ATOM 658 N N . GLY A 1 84 ? 18.174 -2.255 -22.347 1.00 94.50 84 GLY A N 1
ATOM 659 C CA . GLY A 1 84 ? 19.613 -2.515 -22.269 1.00 94.50 84 GLY A CA 1
ATOM 660 C C . GLY A 1 84 ? 19.957 -4.001 -22.413 1.00 94.50 84 GLY A C 1
ATOM 661 O O . GLY A 1 84 ? 20.960 -4.350 -23.035 1.00 94.50 84 GLY A O 1
ATOM 662 N N . TRP A 1 85 ? 19.118 -4.882 -21.864 1.00 95.12 85 TRP A N 1
ATOM 663 C CA . TRP A 1 85 ? 19.274 -6.330 -21.984 1.00 95.12 85 TRP A CA 1
ATOM 664 C C . TRP A 1 85 ? 19.067 -6.824 -23.421 1.00 95.12 85 TRP A C 1
ATOM 666 O O . TRP A 1 85 ? 19.839 -7.668 -23.870 1.00 95.12 85 TRP A O 1
ATOM 676 N N . GLU A 1 86 ? 18.073 -6.302 -24.144 1.00 94.19 86 GLU A N 1
ATOM 677 C CA . GLU A 1 86 ? 17.847 -6.623 -25.560 1.00 94.19 86 GLU A CA 1
ATOM 678 C C . GLU A 1 86 ? 19.016 -6.147 -26.429 1.00 94.19 86 GLU A C 1
ATOM 680 O O . GLU A 1 86 ? 19.579 -6.949 -27.172 1.00 94.19 86 GLU A O 1
ATOM 685 N N . ALA A 1 87 ? 19.468 -4.899 -26.251 1.00 92.06 87 ALA A N 1
ATOM 686 C CA . ALA A 1 87 ? 20.598 -4.350 -27.003 1.00 92.06 87 ALA A CA 1
ATOM 687 C C . ALA A 1 87 ? 21.864 -5.217 -26.870 1.00 92.06 87 ALA A C 1
ATOM 689 O O . ALA A 1 87 ? 22.470 -5.594 -27.868 1.00 92.06 87 ALA A O 1
ATOM 690 N N . GLY A 1 88 ? 22.207 -5.637 -25.646 1.00 86.94 88 GLY A N 1
ATOM 691 C CA . GLY A 1 88 ? 23.369 -6.499 -25.409 1.00 86.94 88 GLY A CA 1
ATOM 692 C C . GLY A 1 88 ? 23.235 -7.934 -25.941 1.00 86.94 88 GLY A C 1
ATOM 693 O O . GLY A 1 88 ? 24.235 -8.650 -25.993 1.00 86.94 88 GLY A O 1
ATOM 694 N N . ARG A 1 89 ? 22.027 -8.387 -26.309 1.00 84.25 89 ARG A N 1
ATOM 695 C CA . ARG A 1 89 ? 21.806 -9.685 -26.975 1.00 84.25 89 ARG A CA 1
ATOM 696 C C . ARG A 1 89 ? 21.833 -9.566 -28.488 1.00 84.25 89 ARG A C 1
ATOM 698 O O . ARG A 1 89 ? 22.356 -10.472 -29.132 1.00 84.25 89 ARG A O 1
ATOM 705 N N . ASP A 1 90 ? 21.305 -8.476 -29.030 1.00 69.69 90 ASP A N 1
ATOM 706 C CA . ASP A 1 90 ? 21.323 -8.208 -30.468 1.00 69.69 90 ASP A CA 1
ATOM 707 C C . ASP A 1 90 ? 22.752 -7.960 -30.975 1.00 69.69 90 ASP A C 1
ATOM 709 O O . ASP A 1 90 ? 23.110 -8.442 -32.049 1.00 69.69 90 ASP A O 1
ATOM 713 N N . ASP A 1 91 ? 23.619 -7.359 -30.152 1.00 61.47 91 ASP A N 1
ATOM 714 C CA . ASP A 1 91 ? 25.066 -7.250 -30.412 1.00 61.47 91 ASP A CA 1
ATOM 715 C C . ASP A 1 91 ? 25.794 -8.617 -30.468 1.00 61.47 91 ASP A C 1
ATOM 717 O O . ASP A 1 91 ? 26.965 -8.690 -30.839 1.00 61.47 91 ASP A O 1
ATOM 721 N N . GLY A 1 92 ? 25.124 -9.716 -30.099 1.00 59.34 92 GLY A N 1
ATOM 722 C CA . GLY A 1 92 ? 25.656 -11.082 -30.133 1.00 59.34 92 GLY A CA 1
ATOM 723 C C . GLY A 1 92 ? 25.172 -11.946 -31.304 1.00 59.34 92 GLY A C 1
ATOM 724 O O . GLY A 1 92 ? 25.503 -13.131 -31.328 1.00 59.34 92 GLY A O 1
ATOM 725 N N . VAL A 1 93 ? 24.376 -11.407 -32.239 1.00 55.88 93 VAL A N 1
ATOM 726 C CA . VAL A 1 93 ? 23.804 -12.168 -33.374 1.00 55.88 93 VAL A CA 1
ATOM 727 C C . VAL A 1 93 ? 24.543 -11.979 -34.708 1.00 55.88 93 VAL A C 1
ATOM 729 O O . VAL A 1 93 ? 24.193 -12.630 -35.689 1.00 55.88 93 VAL A O 1
ATOM 732 N N . ASP A 1 94 ? 25.624 -11.198 -34.734 1.00 53.41 94 ASP A N 1
ATOM 733 C CA . ASP A 1 94 ? 26.526 -11.097 -35.891 1.00 53.41 94 ASP A CA 1
ATOM 734 C C . ASP A 1 94 ? 27.993 -11.289 -35.444 1.00 53.41 94 ASP A C 1
ATOM 736 O O . ASP A 1 94 ? 28.727 -10.332 -35.200 1.00 53.41 94 ASP A O 1
ATOM 740 N N . ALA A 1 95 ? 28.401 -12.552 -35.255 1.00 45.16 95 ALA A N 1
ATOM 741 C CA . ALA A 1 95 ? 29.800 -12.981 -35.123 1.00 45.16 95 ALA A CA 1
ATOM 742 C C . ALA A 1 95 ? 29.995 -14.406 -35.663 1.00 45.16 95 ALA A C 1
ATOM 744 O O . ALA A 1 95 ? 29.191 -15.296 -35.300 1.00 45.16 95 ALA A O 1
#

Secondary structure (DSSP, 8-state):
--PPPS---THHHHHHHHHHHHHHHHHHHT--GGGS-HHHHHHHHHHHHHTTSS----S---EEETTTTEEES-HHHHHHHHHHHHHHHHTTS--